Protein AF-A0A923NF32-F1 (afdb_monomer_lite)

Sequence (76 aa):
MQRSLEPAKGLANAIKLKVVVNKDLTGMKIKTVNPNGAATVNIFARKDNEEMVELYHFYLIQPADDEDVVEKLPED

Foldseek 3Di:
DKDFLCVVLPLQQGFIWDWDADPVNPDIDTFTAGNVRPDGDDLVPDPPNPSSVVVVCCVPPVVVVPPVPDDPDDDD

Organism: Weissella confusa (NCBI:txid1583)

pLDDT: mean 85.96, std 16.63, range [47.59, 97.69]

Radius of gyration: 15.24 Å; chains: 1; bounding box: 31×48×31 Å

Structure (mmCIF, N/CA/C/O backbone):
data_AF-A0A923NF32-F1
#
_entry.id   AF-A0A923NF32-F1
#
loop_
_atom_site.group_PDB
_atom_site.id
_atom_site.type_symbol
_atom_site.label_atom_id
_atom_site.label_alt_id
_atom_site.label_comp_id
_atom_site.label_asym_id
_atom_site.label_entity_id
_atom_site.label_seq_id
_atom_site.pdbx_PDB_ins_code
_atom_site.Cartn_x
_atom_site.Cartn_y
_atom_site.Cartn_z
_atom_site.occupancy
_atom_site.B_iso_or_equiv
_atom_site.auth_seq_id
_atom_site.auth_comp_id
_atom_site.auth_asym_id
_atom_site.auth_atom_id
_atom_site.pdbx_PDB_model_num
ATOM 1 N N . MET A 1 1 ? -6.990 3.573 2.492 1.00 88.50 1 MET A N 1
ATOM 2 C CA . MET A 1 1 ? -6.106 4.372 1.611 1.00 88.50 1 MET A CA 1
ATOM 3 C C . MET A 1 1 ? -5.420 3.477 0.579 1.00 88.50 1 MET A C 1
ATOM 5 O O . MET A 1 1 ? -5.114 2.330 0.899 1.00 88.50 1 MET A O 1
ATOM 9 N N . GLN A 1 2 ? -5.179 3.981 -0.639 1.00 92.06 2 GLN A N 1
ATOM 10 C CA . GLN A 1 2 ? -4.266 3.363 -1.612 1.00 92.06 2 GLN A CA 1
ATOM 11 C C . GLN A 1 2 ? -3.280 4.409 -2.156 1.00 92.06 2 GLN A C 1
ATOM 13 O O . GLN A 1 2 ? -3.682 5.545 -2.428 1.00 92.06 2 GLN A O 1
ATOM 18 N N . ARG A 1 3 ? -2.006 4.028 -2.295 1.00 93.75 3 ARG A N 1
ATOM 19 C CA . ARG A 1 3 ? -0.927 4.845 -2.876 1.00 93.75 3 ARG A CA 1
ATOM 20 C C . ARG A 1 3 ? -0.104 4.005 -3.849 1.00 93.75 3 ARG A C 1
ATOM 22 O O . ARG A 1 3 ? 0.051 2.807 -3.628 1.00 93.75 3 ARG A O 1
ATOM 29 N N . SER A 1 4 ? 0.367 4.623 -4.929 1.00 95.75 4 SER A N 1
ATOM 30 C CA . SER A 1 4 ? 1.276 3.979 -5.885 1.00 95.75 4 SER A CA 1
ATOM 31 C C . SER A 1 4 ? 2.666 3.844 -5.267 1.00 95.75 4 SER A C 1
ATOM 33 O O . SER A 1 4 ? 3.102 4.770 -4.595 1.00 95.75 4 SER A O 1
ATOM 35 N N . LEU A 1 5 ? 3.352 2.728 -5.511 1.00 96.50 5 LEU A N 1
ATOM 36 C CA . LEU A 1 5 ? 4.779 2.556 -5.210 1.00 96.50 5 LEU A CA 1
ATOM 37 C C . LEU A 1 5 ? 5.646 2.591 -6.480 1.00 96.50 5 LEU A C 1
ATOM 39 O O . LEU A 1 5 ? 6.854 2.443 -6.401 1.00 96.50 5 LEU A O 1
ATOM 43 N N . GLU A 1 6 ? 5.031 2.786 -7.650 1.00 95.19 6 GLU A N 1
ATOM 44 C CA . GLU A 1 6 ? 5.717 2.924 -8.940 1.00 95.19 6 GLU A CA 1
ATOM 45 C C . GLU A 1 6 ? 5.174 4.186 -9.640 1.00 95.19 6 GLU A C 1
ATOM 47 O O . GLU A 1 6 ? 4.268 4.096 -10.481 1.00 95.19 6 GLU A O 1
ATOM 52 N N . PRO A 1 7 ? 5.627 5.393 -9.254 1.00 85.94 7 PRO A N 1
ATOM 53 C CA . PRO A 1 7 ? 5.009 6.655 -9.671 1.00 85.94 7 PRO A CA 1
ATOM 54 C C . PRO A 1 7 ? 5.041 6.853 -11.192 1.00 85.94 7 PRO A C 1
ATOM 56 O O . PRO A 1 7 ? 4.080 7.372 -11.760 1.00 85.94 7 PRO A O 1
ATOM 59 N N . ALA A 1 8 ? 6.063 6.324 -11.871 1.00 91.44 8 ALA A N 1
ATOM 60 C CA . ALA A 1 8 ? 6.178 6.359 -13.328 1.00 91.44 8 ALA A CA 1
ATOM 61 C C . ALA A 1 8 ? 5.087 5.562 -14.082 1.00 91.44 8 ALA A C 1
ATOM 63 O O . ALA A 1 8 ? 4.850 5.820 -15.260 1.00 91.44 8 ALA A O 1
ATOM 64 N N . LYS A 1 9 ? 4.411 4.591 -13.441 1.00 89.69 9 LYS A N 1
ATOM 65 C CA . LYS A 1 9 ? 3.455 3.674 -14.109 1.00 89.69 9 LYS A CA 1
ATOM 66 C C . LYS A 1 9 ? 1.989 4.115 -14.024 1.00 89.69 9 LYS A C 1
ATOM 68 O O . LYS A 1 9 ? 1.125 3.516 -14.671 1.00 89.69 9 LYS A O 1
ATOM 73 N N . GLY A 1 10 ? 1.694 5.158 -13.244 1.00 84.75 10 GLY A N 1
ATOM 74 C CA . GLY A 1 10 ? 0.328 5.578 -12.928 1.00 84.75 10 GLY A CA 1
ATOM 75 C C . GLY A 1 10 ? -0.425 4.568 -12.047 1.00 84.75 10 GLY A C 1
ATOM 76 O O . GLY A 1 10 ? -0.154 3.366 -12.041 1.00 84.75 10 GLY A O 1
ATOM 77 N N . LEU A 1 11 ? -1.420 5.040 -11.286 1.00 85.62 11 LEU A N 1
ATOM 78 C CA . LEU A 1 11 ? -2.068 4.229 -10.243 1.00 85.62 11 LEU A CA 1
ATOM 79 C C . LEU A 1 11 ? -2.750 2.956 -10.778 1.00 85.62 11 LEU A C 1
ATOM 81 O O . LEU A 1 11 ? -2.833 1.965 -10.060 1.00 85.62 11 LEU A O 1
ATOM 85 N N . ALA A 1 12 ? -3.251 2.942 -12.014 1.00 91.06 12 ALA A N 1
ATOM 86 C CA . ALA A 1 12 ? -3.920 1.76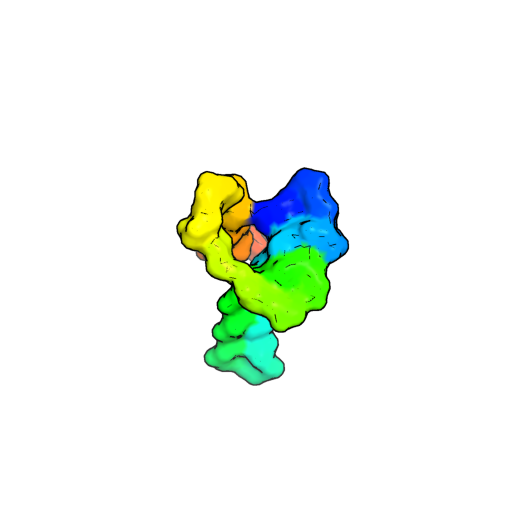4 -12.573 1.00 91.06 12 ALA A CA 1
ATOM 87 C C . ALA A 1 12 ? -2.969 0.574 -12.805 1.00 91.06 12 ALA A C 1
ATOM 89 O O . ALA A 1 12 ? -3.412 -0.569 -12.703 1.00 91.06 12 ALA A O 1
ATOM 90 N N . ASN A 1 13 ? -1.680 0.839 -13.057 1.00 95.25 13 ASN A N 1
ATOM 91 C CA . ASN A 1 13 ? -0.694 -0.163 -13.481 1.00 95.25 13 ASN A CA 1
ATOM 92 C C . ASN A 1 13 ? 0.430 -0.396 -12.464 1.00 95.25 13 ASN A C 1
ATOM 94 O O . ASN A 1 13 ? 1.282 -1.250 -12.694 1.00 95.25 13 ASN A O 1
ATOM 98 N N . ALA A 1 14 ? 0.442 0.353 -11.365 1.00 96.25 14 ALA A N 1
ATOM 99 C CA . ALA A 1 14 ? 1.475 0.273 -10.345 1.00 96.25 14 ALA A CA 1
ATOM 100 C C . ALA A 1 14 ? 1.160 -0.755 -9.252 1.00 96.25 14 ALA A C 1
ATOM 102 O O . ALA A 1 14 ? -0.004 -0.974 -8.898 1.00 96.25 14 ALA A O 1
ATOM 103 N N . ILE A 1 15 ? 2.205 -1.320 -8.652 1.00 97.12 15 ILE A N 1
ATOM 104 C CA . ILE A 1 15 ? 2.155 -1.918 -7.317 1.00 97.12 15 ILE A CA 1
ATOM 105 C C . ILE A 1 15 ? 1.703 -0.841 -6.321 1.00 97.12 15 ILE A C 1
ATOM 107 O O . ILE A 1 15 ? 2.111 0.319 -6.3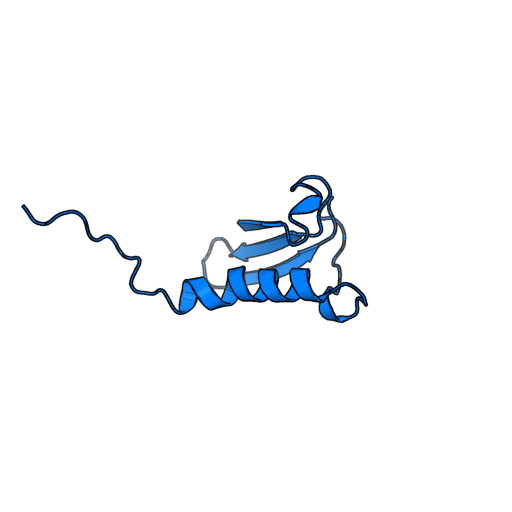96 1.00 97.12 15 ILE A O 1
ATOM 111 N N . LYS A 1 16 ? 0.827 -1.217 -5.388 1.00 96.50 16 LYS A N 1
ATOM 112 C CA . LYS A 1 16 ? 0.159 -0.284 -4.474 1.00 96.50 16 LYS A CA 1
ATOM 113 C C . LYS A 1 16 ? 0.425 -0.630 -3.028 1.00 96.50 16 LYS A C 1
ATOM 115 O O . LYS A 1 16 ? 0.264 -1.784 -2.636 1.00 96.50 16 LYS A O 1
ATOM 120 N N . LEU A 1 17 ? 0.660 0.390 -2.214 1.00 96.44 17 LEU A N 1
ATOM 121 C CA . LEU A 1 17 ? 0.443 0.316 -0.778 1.00 96.44 17 LEU A CA 1
ATOM 122 C C . LEU A 1 17 ? -1.060 0.433 -0.499 1.00 96.44 17 LEU A C 1
ATOM 124 O O . LEU A 1 17 ? -1.704 1.413 -0.883 1.00 96.44 17 LEU A O 1
ATOM 128 N N . LYS A 1 18 ? -1.631 -0.564 0.176 1.00 95.38 18 LYS A N 1
ATOM 129 C CA . LYS A 1 18 ? -3.034 -0.597 0.597 1.00 95.38 18 LYS A CA 1
ATOM 130 C C . LYS A 1 18 ? -3.110 -0.677 2.116 1.00 95.38 18 LYS A C 1
ATOM 132 O O . LYS A 1 18 ? -2.718 -1.680 2.709 1.00 95.38 18 LYS A O 1
ATOM 137 N N . VAL A 1 19 ? -3.692 0.362 2.708 1.00 94.19 19 VAL A N 1
ATOM 138 C CA . VAL A 1 19 ? -3.965 0.464 4.146 1.00 94.19 19 VAL A CA 1
ATOM 139 C C . VAL A 1 19 ? -5.474 0.411 4.364 1.00 94.19 19 VAL A C 1
ATOM 141 O O . VAL A 1 19 ? -6.224 1.184 3.752 1.00 94.19 19 VAL A O 1
ATOM 144 N N . VAL A 1 20 ? -5.922 -0.517 5.205 1.00 94.56 20 VAL A N 1
ATOM 145 C CA . VAL A 1 20 ? -7.329 -0.707 5.577 1.00 94.56 20 VAL A CA 1
ATOM 146 C C . VAL A 1 20 ? -7.434 -0.681 7.094 1.00 94.56 20 VAL A C 1
ATOM 148 O O . VAL A 1 20 ? -6.837 -1.528 7.750 1.00 94.56 20 VAL A O 1
ATOM 151 N N . VAL A 1 21 ? -8.213 0.252 7.628 1.00 94.31 21 VAL A N 1
ATOM 152 C CA . VAL A 1 21 ? -8.605 0.285 9.041 1.00 94.31 21 VAL A CA 1
ATOM 153 C C . VAL A 1 21 ? -9.991 -0.349 9.154 1.00 94.31 21 VAL A C 1
ATOM 155 O O . VAL A 1 21 ? -10.823 -0.180 8.255 1.00 94.31 21 VAL A O 1
ATOM 158 N N . ASN A 1 22 ? -10.223 -1.149 10.190 1.00 95.81 22 ASN A N 1
ATOM 159 C CA . ASN A 1 22 ? -11.541 -1.717 10.460 1.00 95.81 22 ASN A CA 1
ATOM 160 C C . ASN A 1 22 ? -12.538 -0.629 10.900 1.00 95.81 22 ASN A C 1
ATOM 162 O O . ASN A 1 22 ? -12.165 0.487 11.249 1.00 95.81 22 ASN A O 1
ATOM 166 N N . LYS A 1 23 ? -13.837 -0.941 10.831 1.00 96.25 23 LYS A N 1
ATOM 167 C CA . LYS A 1 23 ? -14.908 0.035 11.110 1.00 96.25 23 LYS A CA 1
ATOM 168 C C . LYS A 1 23 ? -14.875 0.553 12.550 1.00 96.25 23 LYS A C 1
ATOM 170 O O . LYS A 1 23 ? -15.303 1.667 12.809 1.00 96.25 23 LYS A O 1
ATOM 175 N N . ASP A 1 24 ? -14.395 -0.285 13.451 1.00 96.75 24 ASP A N 1
ATOM 176 C CA . ASP A 1 24 ? -14.258 -0.073 14.885 1.00 96.75 24 ASP A CA 1
ATOM 177 C C . ASP A 1 24 ? -12.946 0.626 15.278 1.00 96.75 24 ASP A C 1
ATOM 179 O O . ASP A 1 24 ? -12.753 0.908 16.453 1.00 96.75 24 ASP A O 1
ATOM 183 N N . LEU A 1 25 ? -12.064 0.940 14.318 1.00 94.06 25 LEU A N 1
ATOM 184 C CA . LEU A 1 25 ? -10.793 1.653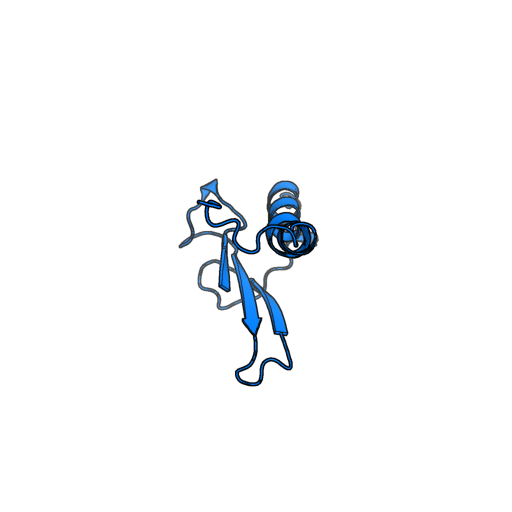 14.528 1.00 94.06 25 LEU A CA 1
ATOM 185 C C . LEU A 1 25 ? -9.816 0.971 15.505 1.00 94.06 25 LEU A C 1
ATOM 187 O O . LEU A 1 25 ? -8.868 1.589 15.976 1.00 94.06 25 LEU A O 1
ATOM 191 N N . THR A 1 26 ? -10.009 -0.315 15.788 1.00 95.94 26 THR A N 1
ATOM 192 C CA . THR A 1 26 ? -9.160 -1.109 16.694 1.00 95.94 26 THR A CA 1
ATOM 193 C C . THR A 1 26 ? -8.056 -1.875 15.966 1.00 95.94 26 THR A C 1
ATOM 195 O O . THR A 1 26 ? -7.186 -2.476 16.594 1.00 95.94 26 THR A O 1
ATOM 198 N N . GLY A 1 27 ? -8.097 -1.909 14.634 1.00 93.00 27 GLY A N 1
ATOM 199 C CA . GLY A 1 27 ? -7.242 -2.774 13.840 1.00 93.00 27 GLY A CA 1
ATOM 200 C C . GLY A 1 27 ? -6.969 -2.219 12.453 1.00 93.00 27 GLY A C 1
ATOM 201 O O . GLY A 1 27 ? -7.851 -1.716 11.755 1.00 93.00 27 GLY A O 1
ATOM 202 N N . MET A 1 28 ? -5.725 -2.378 12.015 1.00 94.38 28 MET A N 1
ATOM 203 C CA . MET A 1 28 ? -5.270 -1.945 10.702 1.00 94.38 28 MET A CA 1
ATOM 204 C C . MET A 1 28 ? -4.558 -3.086 9.971 1.00 94.38 28 MET A C 1
ATOM 206 O O . MET A 1 28 ? -3.813 -3.865 10.560 1.00 94.38 28 MET A O 1
ATOM 210 N N . LYS A 1 29 ? -4.788 -3.183 8.659 1.00 95.00 29 LYS A N 1
ATOM 211 C CA . LYS A 1 29 ? -4.081 -4.081 7.740 1.00 95.00 29 LYS A CA 1
ATOM 212 C C . LYS A 1 29 ? -3.348 -3.257 6.693 1.00 95.00 29 LYS A C 1
ATOM 214 O O . LYS A 1 29 ? -3.973 -2.492 5.955 1.00 95.00 29 LYS A O 1
ATOM 219 N N . ILE A 1 30 ? -2.043 -3.477 6.595 1.00 94.94 30 ILE A N 1
ATOM 220 C CA . ILE A 1 30 ? -1.160 -2.858 5.607 1.00 94.94 30 ILE A CA 1
ATOM 221 C C . ILE A 1 30 ? -0.646 -3.961 4.686 1.00 94.94 30 ILE A C 1
ATOM 223 O O . ILE A 1 30 ? -0.193 -5.005 5.153 1.00 94.94 30 ILE A O 1
ATOM 227 N N . LYS A 1 31 ? -0.759 -3.764 3.372 1.00 96.69 31 LYS A N 1
ATOM 228 C CA . LYS A 1 31 ? -0.203 -4.690 2.381 1.00 96.69 31 LYS A CA 1
ATOM 229 C C . LYS A 1 31 ? 0.210 -3.982 1.102 1.00 96.69 31 LYS A C 1
ATOM 231 O O . LYS A 1 31 ? -0.455 -3.046 0.663 1.00 96.69 31 LYS A O 1
ATOM 236 N N . THR A 1 32 ? 1.246 -4.501 0.467 1.00 97.62 32 THR A N 1
ATOM 237 C CA . THR A 1 32 ? 1.639 -4.163 -0.899 1.00 97.62 32 THR A CA 1
ATOM 238 C C . THR A 1 32 ? 0.975 -5.131 -1.872 1.00 97.62 32 THR A C 1
ATOM 240 O O . THR A 1 32 ? 1.026 -6.347 -1.681 1.00 97.62 32 THR A O 1
ATOM 243 N N . VAL A 1 33 ? 0.289 -4.615 -2.889 1.00 97.69 33 VAL A N 1
ATOM 244 C CA . VAL A 1 33 ? -0.499 -5.420 -3.834 1.00 97.69 33 VAL A CA 1
ATOM 245 C C . VAL A 1 33 ? -0.162 -5.085 -5.276 1.00 97.69 33 VAL A C 1
ATOM 247 O O . VAL A 1 33 ? 0.274 -3.980 -5.578 1.00 97.69 33 VAL A O 1
ATOM 250 N N . ASN A 1 34 ? -0.391 -6.035 -6.175 1.00 96.75 34 ASN A N 1
ATOM 251 C CA . ASN A 1 34 ? -0.266 -5.828 -7.614 1.00 96.75 34 ASN A CA 1
ATOM 252 C C . ASN A 1 34 ? -1.313 -4.807 -8.139 1.00 96.75 34 ASN A C 1
ATOM 254 O O . ASN A 1 34 ? -2.219 -4.410 -7.398 1.00 96.75 34 ASN A O 1
ATOM 258 N N . PRO A 1 35 ? -1.243 -4.387 -9.415 1.00 96.62 35 PRO A N 1
ATOM 259 C CA . PRO A 1 35 ? -2.063 -3.281 -9.919 1.00 96.62 35 PRO A CA 1
ATOM 260 C C . PRO A 1 35 ? -3.575 -3.487 -9.810 1.00 96.62 35 PRO A C 1
ATOM 262 O O . PRO A 1 35 ? -4.308 -2.570 -9.436 1.00 96.62 35 PRO A O 1
ATOM 265 N N . ASN A 1 36 ? -4.058 -4.707 -10.040 1.00 94.00 36 ASN A N 1
ATOM 266 C CA . ASN A 1 36 ? -5.475 -5.033 -9.864 1.00 94.00 36 ASN A CA 1
ATOM 267 C C . ASN A 1 36 ? -5.874 -5.267 -8.390 1.00 94.00 36 ASN A C 1
ATOM 269 O O . ASN A 1 36 ? -7.054 -5.418 -8.083 1.00 94.00 36 ASN A O 1
ATOM 273 N N . GLY A 1 37 ? -4.911 -5.274 -7.464 1.00 93.12 37 GLY A N 1
ATOM 274 C CA . GLY A 1 37 ? -5.127 -5.414 -6.028 1.00 93.12 37 GLY A CA 1
ATOM 275 C C . GLY A 1 37 ? -5.480 -6.826 -5.554 1.00 93.12 37 GLY A C 1
ATOM 276 O O . GLY A 1 37 ? -5.818 -6.986 -4.375 1.00 93.12 37 GLY A O 1
ATOM 277 N N . ALA A 1 38 ? -5.428 -7.823 -6.443 1.00 93.25 38 ALA A N 1
ATOM 278 C CA . ALA A 1 38 ? -5.830 -9.199 -6.161 1.00 93.25 38 ALA A CA 1
ATOM 279 C C . ALA A 1 38 ? -4.751 -9.990 -5.409 1.00 93.25 38 ALA A C 1
ATOM 281 O O . ALA A 1 38 ? -5.083 -10.822 -4.567 1.00 93.25 38 ALA A O 1
ATOM 282 N N . ALA A 1 39 ? -3.472 -9.712 -5.675 1.00 96.50 39 ALA A N 1
ATOM 283 C CA . ALA A 1 39 ? -2.350 -10.462 -5.118 1.00 96.50 39 ALA A CA 1
ATOM 284 C C . ALA A 1 39 ? -1.424 -9.573 -4.285 1.00 96.50 39 ALA A C 1
ATOM 286 O O . ALA A 1 39 ? -1.156 -8.426 -4.647 1.00 96.50 39 ALA A O 1
ATOM 287 N N . THR A 1 40 ? -0.914 -10.122 -3.182 1.00 97.56 40 THR A N 1
ATOM 288 C CA . THR A 1 40 ? 0.147 -9.495 -2.383 1.00 97.56 40 THR A CA 1
ATOM 289 C C . THR A 1 40 ? 1.479 -9.598 -3.121 1.00 97.56 40 THR A C 1
ATOM 291 O O . THR A 1 40 ? 1.788 -10.633 -3.709 1.00 97.56 40 THR A O 1
ATOM 294 N N . VAL A 1 41 ? 2.279 -8.538 -3.066 1.00 96.94 41 VAL A N 1
ATOM 295 C CA . VAL A 1 41 ? 3.614 -8.478 -3.671 1.00 96.94 41 VAL A CA 1
ATOM 296 C C . VAL A 1 41 ? 4.629 -8.194 -2.578 1.00 96.94 41 VAL A C 1
ATOM 298 O O . VAL A 1 41 ? 4.518 -7.177 -1.904 1.00 96.94 41 VAL A O 1
ATOM 301 N N . ASN A 1 42 ? 5.635 -9.050 -2.410 1.00 97.19 42 ASN A N 1
ATOM 302 C CA . ASN A 1 42 ? 6.754 -8.740 -1.524 1.00 97.19 42 ASN A CA 1
ATOM 303 C C . ASN A 1 42 ? 7.713 -7.775 -2.237 1.00 97.19 42 ASN A C 1
ATOM 305 O O . ASN A 1 42 ? 8.501 -8.204 -3.079 1.00 97.19 42 ASN A O 1
ATOM 309 N N . ILE A 1 43 ? 7.627 -6.482 -1.919 1.00 96.88 43 ILE A N 1
ATOM 310 C CA . ILE A 1 43 ? 8.480 -5.456 -2.535 1.00 96.88 43 ILE A CA 1
ATOM 311 C C . ILE A 1 43 ? 9.940 -5.574 -2.081 1.00 96.88 43 ILE A C 1
ATOM 313 O O . ILE A 1 43 ? 10.838 -5.347 -2.881 1.00 96.88 43 ILE A O 1
ATOM 317 N N . PHE A 1 44 ? 10.194 -6.028 -0.851 1.00 96.69 44 PHE A N 1
ATOM 318 C CA . PHE A 1 44 ? 11.541 -6.105 -0.276 1.00 96.69 44 PHE A CA 1
ATOM 319 C C . PHE A 1 44 ? 12.408 -7.187 -0.927 1.00 96.69 44 PHE A C 1
ATOM 321 O O . PHE A 1 44 ? 13.626 -7.066 -0.947 1.00 96.69 44 PHE A O 1
ATOM 328 N N . ALA A 1 45 ? 11.792 -8.222 -1.500 1.00 96.94 45 ALA A N 1
ATOM 329 C CA . ALA A 1 45 ? 12.502 -9.304 -2.183 1.00 96.94 45 ALA A CA 1
ATOM 330 C C . ALA A 1 45 ? 12.832 -9.002 -3.659 1.00 96.94 45 ALA A C 1
ATOM 332 O O . ALA A 1 45 ? 13.413 -9.847 -4.343 1.00 96.94 45 ALA A O 1
ATOM 333 N N . ARG A 1 46 ? 12.425 -7.841 -4.188 1.00 94.06 46 ARG A N 1
ATOM 334 C CA . ARG A 1 46 ? 12.684 -7.475 -5.584 1.00 94.06 46 ARG A CA 1
ATOM 335 C C . ARG A 1 46 ? 14.078 -6.874 -5.755 1.00 94.06 46 ARG A C 1
ATOM 337 O O . ARG A 1 46 ? 14.610 -6.264 -4.839 1.00 94.06 46 ARG A O 1
ATOM 344 N N . LYS A 1 47 ? 14.644 -7.015 -6.958 1.00 94.62 47 LYS A N 1
ATOM 345 C CA . LYS A 1 47 ? 15.940 -6.410 -7.315 1.00 94.62 47 LYS A CA 1
ATOM 346 C C . LYS A 1 47 ? 15.848 -4.902 -7.571 1.00 94.62 47 LYS A C 1
ATOM 348 O O . LYS A 1 47 ? 16.826 -4.201 -7.380 1.00 94.62 47 LYS A O 1
ATOM 353 N N . ASP A 1 48 ? 14.691 -4.432 -8.021 1.00 92.00 48 ASP A N 1
ATOM 354 C CA . ASP A 1 48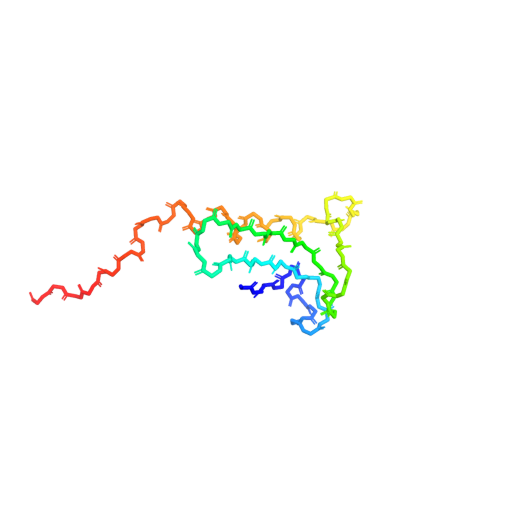 ? 14.381 -3.046 -8.386 1.00 92.00 48 ASP A CA 1
ATOM 355 C C . ASP A 1 48 ? 13.546 -2.353 -7.294 1.00 92.00 48 ASP A C 1
ATOM 357 O O . ASP A 1 48 ? 12.587 -1.648 -7.591 1.00 92.00 48 ASP A O 1
ATOM 361 N N . ASN A 1 49 ? 13.835 -2.630 -6.018 1.00 95.44 49 ASN A N 1
ATOM 362 C CA . ASN A 1 49 ? 12.956 -2.269 -4.903 1.00 95.44 49 ASN A CA 1
ATOM 363 C C . ASN A 1 49 ? 13.201 -0.890 -4.285 1.00 95.44 49 ASN A C 1
ATOM 365 O O . ASN A 1 49 ? 12.370 -0.465 -3.491 1.00 95.44 49 ASN A O 1
ATOM 369 N N . GLU A 1 50 ? 14.300 -0.219 -4.618 1.00 95.81 50 GLU A N 1
ATOM 370 C CA . GLU A 1 50 ? 14.788 0.959 -3.893 1.00 95.81 50 GLU A CA 1
ATOM 371 C C . GLU A 1 50 ? 13.724 2.063 -3.780 1.00 95.81 50 GLU A C 1
ATOM 373 O O . GLU A 1 50 ? 13.263 2.357 -2.677 1.00 95.81 50 GLU A O 1
ATOM 378 N N . GLU A 1 51 ? 13.220 2.560 -4.914 1.00 94.25 51 GLU A N 1
ATOM 379 C CA . GLU A 1 51 ? 12.167 3.589 -4.961 1.00 94.25 51 GLU A CA 1
ATOM 380 C C . GLU A 1 51 ? 10.851 3.111 -4.313 1.00 94.25 51 GLU A C 1
ATOM 382 O O . GLU A 1 51 ? 10.178 3.857 -3.601 1.00 94.25 51 GLU A O 1
ATOM 387 N N . MET A 1 52 ? 10.486 1.834 -4.499 1.00 95.94 52 MET A N 1
ATOM 388 C CA . MET A 1 52 ? 9.280 1.259 -3.886 1.00 95.94 52 MET A CA 1
ATOM 389 C C . MET A 1 52 ? 9.364 1.243 -2.357 1.00 95.94 52 MET A C 1
ATOM 391 O O . MET A 1 52 ? 8.362 1.486 -1.682 1.00 95.94 52 MET A O 1
ATOM 395 N N . VAL A 1 53 ? 10.533 0.903 -1.811 1.00 95.88 53 VAL A N 1
ATOM 396 C CA . VAL A 1 53 ? 10.778 0.828 -0.367 1.00 95.88 53 VAL A CA 1
ATOM 397 C C . VAL A 1 53 ? 10.863 2.229 0.232 1.00 95.88 53 VAL A C 1
ATOM 399 O O . VAL A 1 53 ? 10.295 2.458 1.300 1.00 95.88 53 VAL A O 1
ATOM 402 N N . GLU A 1 54 ? 11.489 3.175 -0.465 1.00 94.75 54 GLU A N 1
ATOM 403 C CA . GLU A 1 54 ? 11.508 4.584 -0.068 1.00 94.75 54 GLU A CA 1
ATOM 404 C C . GLU A 1 54 ? 10.086 5.150 0.038 1.00 94.75 54 GLU A C 1
ATOM 406 O O . GLU A 1 54 ? 9.696 5.641 1.097 1.00 94.75 54 GLU A O 1
ATOM 411 N N . LEU A 1 55 ? 9.266 4.989 -1.005 1.00 94.62 55 LEU A N 1
ATOM 412 C CA . LEU A 1 55 ? 7.873 5.443 -0.994 1.00 94.62 55 LEU A CA 1
ATOM 413 C C . LEU A 1 55 ? 7.029 4.718 0.060 1.00 94.62 55 LEU A C 1
ATOM 415 O O . LEU A 1 55 ? 6.162 5.325 0.690 1.00 94.62 55 LEU A O 1
ATOM 419 N N . TYR A 1 56 ? 7.274 3.425 0.278 1.00 95.12 56 TYR A N 1
ATOM 420 C CA . TYR A 1 56 ? 6.618 2.670 1.344 1.00 95.12 56 TYR A CA 1
ATOM 421 C C . TYR A 1 56 ? 6.887 3.293 2.721 1.00 95.12 56 TYR A C 1
ATOM 423 O O . TYR A 1 56 ? 5.941 3.504 3.482 1.00 95.12 56 TYR A O 1
ATOM 431 N N . HIS A 1 57 ? 8.147 3.620 3.024 1.00 93.50 57 HIS A N 1
ATOM 432 C CA . HIS A 1 57 ? 8.514 4.289 4.273 1.00 93.50 57 HIS A CA 1
ATOM 433 C C . HIS A 1 57 ? 7.965 5.711 4.338 1.00 93.50 57 HIS A C 1
ATOM 435 O O . HIS A 1 57 ? 7.367 6.070 5.348 1.00 93.50 57 HIS A O 1
ATOM 441 N N . PHE A 1 58 ? 8.078 6.483 3.256 1.00 91.25 58 PHE A N 1
ATOM 442 C CA . PHE A 1 58 ? 7.510 7.825 3.164 1.00 91.25 58 PHE A CA 1
ATOM 443 C C . PHE A 1 58 ? 6.023 7.824 3.536 1.00 91.25 58 PHE A C 1
ATOM 445 O O . 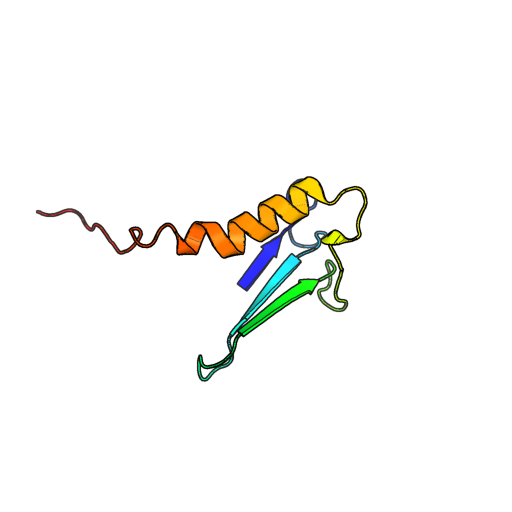PHE A 1 58 ? 5.609 8.593 4.387 1.00 91.25 58 PHE A O 1
ATOM 452 N N . TYR A 1 59 ? 5.209 6.919 2.986 1.00 90.88 59 TYR A N 1
ATOM 453 C CA . TYR A 1 59 ? 3.768 6.912 3.264 1.00 90.88 59 TYR A CA 1
ATOM 454 C C . TYR A 1 59 ? 3.366 6.409 4.656 1.00 90.88 59 TYR A C 1
ATOM 456 O O . TYR A 1 59 ? 2.218 6.628 5.046 1.00 90.88 59 TYR A O 1
ATOM 464 N N . LEU A 1 60 ? 4.237 5.687 5.365 1.00 88.00 60 LEU A N 1
ATOM 465 C CA . LEU A 1 60 ? 3.908 5.084 6.663 1.00 88.00 60 LEU A CA 1
ATOM 466 C C . LEU A 1 60 ? 4.599 5.749 7.851 1.00 88.00 60 LEU A C 1
ATOM 468 O O . LEU A 1 60 ? 4.068 5.664 8.953 1.00 88.00 60 LEU A O 1
ATOM 472 N N . ILE A 1 61 ? 5.769 6.348 7.636 1.00 77.31 61 ILE A N 1
ATOM 473 C CA . ILE A 1 61 ? 6.638 6.866 8.696 1.00 77.31 61 ILE A CA 1
ATOM 474 C C . ILE A 1 61 ? 6.602 8.394 8.706 1.00 77.31 61 ILE A C 1
ATOM 476 O O . ILE A 1 61 ? 6.274 8.966 9.735 1.00 77.31 61 ILE A O 1
ATOM 480 N N . GLN A 1 62 ? 6.828 9.065 7.569 1.00 62.38 62 GLN A N 1
ATOM 481 C CA . GLN A 1 62 ? 6.923 10.536 7.563 1.00 62.38 62 GLN A CA 1
ATOM 482 C C . GLN A 1 62 ? 5.658 11.263 8.063 1.00 62.38 62 GLN A C 1
ATOM 484 O O . GLN A 1 62 ? 5.800 12.178 8.864 1.00 62.38 62 GLN A O 1
ATOM 489 N N . PRO A 1 63 ? 4.421 10.845 7.722 1.00 56.50 63 PRO A N 1
ATOM 490 C CA . PRO A 1 63 ? 3.221 11.472 8.274 1.00 56.50 63 PRO A CA 1
ATOM 491 C C . PRO A 1 63 ? 3.058 11.325 9.793 1.00 56.50 63 PRO A C 1
ATOM 493 O O . PRO A 1 63 ? 2.231 12.025 10.360 1.00 56.50 63 PRO A O 1
ATOM 496 N N . ALA A 1 64 ? 3.754 10.375 10.430 1.00 52.91 64 ALA A N 1
ATOM 497 C CA . ALA A 1 64 ? 3.675 10.152 11.874 1.00 52.91 64 ALA A CA 1
ATOM 498 C C . ALA A 1 64 ? 4.679 11.010 12.661 1.00 52.91 64 ALA A C 1
ATOM 500 O O . ALA A 1 64 ? 4.460 11.240 13.844 1.00 52.91 64 ALA A O 1
ATOM 501 N N . ASP A 1 65 ? 5.745 11.486 12.010 1.00 53.28 65 ASP A N 1
ATOM 502 C CA . ASP A 1 65 ? 6.720 12.408 12.606 1.00 53.28 65 ASP A CA 1
ATOM 503 C C . ASP A 1 65 ? 6.292 13.883 12.437 1.00 53.28 65 ASP A C 1
ATOM 505 O O . ASP A 1 65 ? 6.664 14.734 13.241 1.00 53.28 65 ASP A O 1
ATOM 509 N N . ASP A 1 66 ? 5.449 14.179 11.439 1.00 55.53 66 ASP A N 1
ATOM 510 C CA . ASP A 1 66 ? 4.820 15.487 11.199 1.00 55.53 66 ASP A CA 1
ATOM 511 C C . ASP A 1 66 ? 3.513 15.669 12.020 1.00 55.53 66 ASP A C 1
ATOM 513 O O . ASP A 1 66 ? 2.473 16.077 11.498 1.00 55.53 66 ASP A O 1
ATOM 517 N N . GLU A 1 67 ? 3.521 15.393 13.330 1.00 52.78 67 GLU A N 1
ATOM 518 C CA . GLU A 1 67 ? 2.379 15.698 14.227 1.00 52.78 67 GLU A CA 1
ATOM 519 C C . GLU A 1 67 ? 2.097 17.216 14.395 1.00 52.78 67 GLU A C 1
ATOM 521 O O . GLU A 1 67 ? 1.176 17.593 15.116 1.00 52.78 67 GLU A O 1
ATOM 526 N N . ASP A 1 68 ? 2.809 18.097 13.680 1.00 48.72 68 ASP A N 1
ATOM 527 C CA . ASP A 1 68 ? 2.542 19.546 13.610 1.00 48.72 68 ASP A CA 1
ATOM 528 C C . ASP A 1 68 ? 1.588 19.962 12.468 1.00 48.72 68 ASP A C 1
ATOM 530 O O . ASP A 1 68 ? 1.291 21.147 12.306 1.00 48.72 68 ASP A O 1
ATOM 534 N N . VAL A 1 69 ? 1.041 19.026 11.679 1.00 50.66 69 VAL A N 1
ATOM 535 C CA . VAL A 1 69 ? 0.015 19.350 10.659 1.00 50.66 69 VAL A CA 1
ATOM 536 C C . VAL A 1 69 ? -1.409 19.258 11.231 1.00 50.66 69 VAL A C 1
ATOM 538 O O . VAL A 1 69 ? -2.331 18.754 10.589 1.00 50.66 69 VAL A O 1
ATOM 541 N N . VAL A 1 70 ? -1.608 19.754 12.455 1.00 47.59 70 VAL A N 1
ATOM 542 C CA . VAL A 1 70 ? -2.926 20.161 12.963 1.00 47.59 70 VAL A CA 1
ATOM 543 C C . VAL A 1 70 ? -3.050 21.665 12.721 1.00 47.59 70 VAL A C 1
ATOM 545 O O . VAL A 1 70 ? -2.261 22.440 13.246 1.00 47.59 70 VAL A O 1
ATOM 548 N N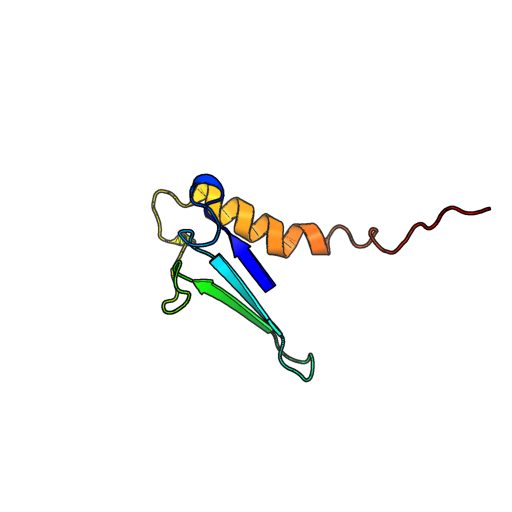 . GLU A 1 71 ? -4.006 22.046 11.867 1.00 52.88 71 GLU A N 1
ATOM 549 C CA . GLU A 1 71 ? -4.475 23.411 11.568 1.00 52.88 71 GLU A CA 1
ATOM 550 C C . GLU A 1 71 ? -3.769 24.563 12.304 1.00 52.88 71 GLU A C 1
ATOM 552 O O . GLU A 1 71 ? -4.113 24.904 13.435 1.00 52.88 71 GLU A O 1
ATOM 557 N N . LYS A 1 72 ? -2.901 25.291 11.596 1.00 48.41 72 LYS A N 1
ATOM 558 C CA . LYS A 1 72 ? -2.725 26.719 11.876 1.00 48.41 72 LYS A CA 1
ATOM 559 C C . LYS A 1 72 ? -3.628 27.502 10.929 1.00 48.41 72 LYS A C 1
ATOM 561 O O . LYS A 1 72 ? -3.210 27.921 9.850 1.00 48.41 72 LYS A O 1
ATOM 566 N N . LEU A 1 73 ? -4.900 27.631 11.309 1.00 53.94 73 LEU A N 1
ATOM 567 C CA . LEU A 1 73 ? -5.738 28.704 10.775 1.00 53.94 73 LEU A CA 1
ATOM 568 C C . LEU A 1 73 ? -5.104 30.043 11.191 1.00 53.94 73 LEU A C 1
ATOM 570 O O . LEU A 1 73 ? -4.519 30.114 12.274 1.00 53.94 73 LEU A O 1
ATOM 574 N N . PRO A 1 74 ? -5.142 31.073 10.330 1.00 51.91 74 PRO A N 1
ATOM 575 C CA . PRO A 1 74 ? -4.524 32.357 10.638 1.00 51.91 74 PRO A CA 1
ATOM 576 C C . PRO A 1 74 ? -5.138 32.938 11.917 1.00 51.91 74 PRO A C 1
ATOM 578 O O . PRO A 1 74 ? -6.358 32.988 12.041 1.00 51.91 74 PRO A O 1
ATOM 581 N N . GLU A 1 75 ? -4.288 33.337 12.865 1.00 53.62 75 GLU A N 1
ATOM 582 C CA . GLU A 1 75 ? -4.705 34.181 13.986 1.00 53.62 75 GLU A CA 1
ATOM 583 C C . GLU A 1 75 ? -5.003 35.587 13.438 1.00 53.62 75 GLU A C 1
ATOM 585 O O . GLU A 1 75 ? -4.218 36.103 12.637 1.00 53.62 75 GLU A O 1
ATOM 590 N N . ASP A 1 76 ? -6.161 36.138 13.823 1.00 57.41 76 ASP A N 1
ATOM 591 C CA . ASP A 1 76 ? -6.677 37.459 13.421 1.00 57.41 76 ASP A CA 1
ATOM 592 C C . ASP A 1 76 ? -5.710 38.625 13.711 1.00 57.41 76 ASP A C 1
ATOM 594 O O . ASP A 1 76 ? -5.061 38.629 14.786 1.00 57.41 76 ASP A O 1
#

Secondary structure (DSSP, 8-state):
-EEES-GGG-TTTS-EEEEEE-TTSS-EEEEEE-TTSSSB--STT-TT-HHHHHHHHHHHTHHHH-TT-S--PPP-

InterPro domains:
  IPR014965 Putative amino acid metabolism [PF08866] (2-61)
  IPR035942 Lp2179-like superfamily [G3DSA:3.30.1820.10] (1-71)
  IPR035942 Lp2179-like superfamily [SSF160800] (2-60)